Protein AF-A0A7V9H6Q8-F1 (afdb_monomer)

Radius of gyration: 15.36 Å; Cα contacts (8 Å, |Δi|>4): 145; chains: 1; bounding box: 34×35×39 Å

Structure (mmCIF, N/CA/C/O backbone):
data_AF-A0A7V9H6Q8-F1
#
_entry.id   AF-A0A7V9H6Q8-F1
#
loop_
_atom_site.group_PDB
_atom_site.id
_atom_site.type_symbol
_atom_site.label_atom_id
_atom_site.label_alt_id
_atom_site.label_comp_id
_atom_site.label_asym_id
_atom_site.label_entity_id
_atom_site.label_seq_id
_atom_site.pdbx_PDB_ins_code
_atom_site.Cartn_x
_atom_site.Cartn_y
_atom_site.Cartn_z
_atom_site.occupancy
_atom_site.B_iso_or_equiv
_atom_site.auth_seq_id
_atom_site.auth_comp_id
_atom_site.auth_asym_id
_atom_site.auth_atom_id
_atom_site.pdbx_PDB_model_num
ATOM 1 N N . MET A 1 1 ? 16.501 24.750 -7.532 1.00 40.16 1 MET A N 1
ATOM 2 C CA . MET A 1 1 ? 16.013 23.928 -6.408 1.00 40.16 1 MET A CA 1
ATOM 3 C C . MET A 1 1 ? 14.627 23.444 -6.783 1.00 40.16 1 MET A C 1
ATOM 5 O O . MET A 1 1 ? 13.722 24.265 -6.826 1.00 40.16 1 MET A O 1
ATOM 9 N N . ILE A 1 2 ? 14.475 22.178 -7.179 1.00 53.47 2 ILE A N 1
ATOM 10 C CA . ILE A 1 2 ? 13.140 21.587 -7.336 1.00 53.47 2 ILE A CA 1
ATOM 11 C C . ILE A 1 2 ? 12.704 21.225 -5.920 1.00 53.47 2 ILE A C 1
ATOM 13 O O . ILE A 1 2 ? 13.418 20.511 -5.221 1.00 53.47 2 ILE A O 1
ATOM 17 N N . GLU A 1 3 ? 11.615 21.814 -5.445 1.00 57.16 3 GLU A N 1
ATOM 18 C CA . GLU A 1 3 ? 11.083 21.481 -4.130 1.00 57.16 3 GLU A CA 1
ATOM 19 C C . GLU A 1 3 ? 10.480 20.070 -4.189 1.00 57.16 3 GLU A C 1
ATOM 21 O O . GLU A 1 3 ? 9.592 19.824 -5.005 1.00 57.16 3 GLU A O 1
ATOM 26 N N . ASN A 1 4 ? 10.967 19.148 -3.350 1.00 67.38 4 ASN A N 1
ATOM 27 C CA . ASN A 1 4 ? 10.425 17.791 -3.205 1.00 67.38 4 ASN A CA 1
ATOM 28 C C . ASN A 1 4 ? 9.048 17.845 -2.526 1.00 67.38 4 ASN A C 1
ATOM 30 O O . ASN A 1 4 ? 8.889 17.479 -1.361 1.00 67.38 4 ASN A O 1
ATOM 34 N N . ARG A 1 5 ? 8.039 18.340 -3.243 1.00 81.62 5 ARG A N 1
ATOM 35 C CA . ARG A 1 5 ? 6.655 18.335 -2.772 1.00 81.62 5 ARG A CA 1
ATOM 36 C C . ARG A 1 5 ? 6.129 16.907 -2.834 1.00 81.62 5 ARG A C 1
ATOM 38 O O . ARG A 1 5 ? 6.306 16.222 -3.838 1.00 81.62 5 ARG A O 1
ATOM 45 N N . ARG A 1 6 ? 5.491 16.459 -1.757 1.00 84.81 6 ARG A N 1
ATOM 46 C CA . ARG A 1 6 ? 4.746 15.197 -1.704 1.00 84.81 6 ARG A CA 1
ATOM 47 C C . ARG A 1 6 ? 3.257 15.503 -1.650 1.00 84.81 6 ARG A C 1
ATOM 49 O O . ARG A 1 6 ? 2.861 16.538 -1.118 1.00 84.81 6 ARG A O 1
ATOM 56 N N . VAL A 1 7 ? 2.454 14.610 -2.209 1.00 91.56 7 VAL A N 1
ATOM 57 C CA . VAL A 1 7 ? 0.994 14.643 -2.111 1.00 91.56 7 VAL A CA 1
ATOM 58 C C . VAL A 1 7 ? 0.554 13.413 -1.334 1.00 91.56 7 VAL A C 1
ATOM 60 O O . VAL A 1 7 ? 1.020 12.311 -1.623 1.00 91.56 7 VAL A O 1
ATOM 63 N N . THR A 1 8 ? -0.349 13.620 -0.379 1.00 93.88 8 THR A N 1
ATOM 64 C CA . THR A 1 8 ? -1.045 12.551 0.337 1.00 93.88 8 THR A CA 1
ATOM 65 C C . THR A 1 8 ? -2.500 12.531 -0.112 1.00 9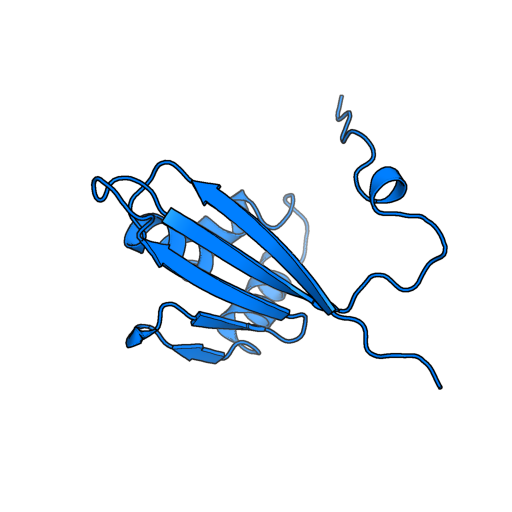3.88 8 THR A C 1
ATOM 67 O O . THR A 1 8 ? -3.171 13.562 -0.103 1.00 93.88 8 THR A O 1
ATOM 70 N N . ILE A 1 9 ? -2.963 11.361 -0.536 1.00 94.31 9 ILE A N 1
ATOM 71 C CA . ILE A 1 9 ? -4.346 11.079 -0.921 1.00 94.31 9 ILE A CA 1
ATOM 72 C C . ILE A 1 9 ? -4.920 10.163 0.151 1.00 94.31 9 ILE A C 1
ATOM 74 O O . ILE A 1 9 ? -4.279 9.181 0.513 1.00 94.31 9 ILE A O 1
ATOM 78 N N . GLU A 1 10 ? -6.112 10.477 0.647 1.00 96.06 10 GLU A N 1
ATOM 79 C CA . GLU A 1 10 ? -6.821 9.661 1.631 1.00 96.06 10 GLU A CA 1
ATOM 80 C C . GLU A 1 10 ? -8.170 9.221 1.058 1.00 96.06 10 GLU A C 1
ATOM 82 O O . GLU A 1 10 ? -8.915 10.039 0.515 1.00 96.06 10 GLU A O 1
ATOM 87 N N . VAL A 1 11 ? -8.477 7.929 1.173 1.00 94.75 11 VAL A N 1
ATOM 88 C CA . VAL A 1 11 ? -9.741 7.339 0.719 1.00 94.75 11 VAL A CA 1
ATOM 89 C C . VAL A 1 11 ? -10.305 6.452 1.820 1.00 94.75 11 VAL A C 1
ATOM 91 O O . VAL A 1 11 ? -9.595 5.625 2.386 1.00 94.75 11 VAL A O 1
ATOM 94 N N . THR A 1 12 ? -11.598 6.592 2.113 1.00 95.38 12 THR A N 1
ATOM 95 C CA . THR A 1 12 ? -12.315 5.667 2.999 1.00 95.38 12 THR A CA 1
ATOM 96 C C . THR A 1 12 ? -13.030 4.599 2.178 1.00 95.38 12 THR A C 1
ATOM 98 O O . THR A 1 12 ? -13.818 4.920 1.290 1.00 95.38 12 THR A O 1
ATOM 101 N N . VAL A 1 13 ? -12.797 3.331 2.504 1.00 94.06 13 VAL A N 1
ATOM 102 C CA . VAL A 1 13 ? -13.394 2.161 1.850 1.00 94.06 13 VAL A CA 1
ATOM 103 C C . VAL A 1 13 ? -14.277 1.420 2.854 1.00 94.06 13 VAL A C 1
ATOM 105 O O . VAL A 1 13 ? -13.894 1.242 4.008 1.00 94.06 13 VAL A O 1
ATOM 108 N N . ALA A 1 14 ? -15.464 0.984 2.431 1.00 94.50 14 ALA A N 1
ATOM 109 C CA . ALA A 1 14 ? -16.442 0.289 3.276 1.00 94.50 14 ALA A CA 1
ATOM 110 C C . ALA A 1 14 ? -16.179 -1.226 3.372 1.00 94.50 14 ALA A C 1
ATOM 112 O O . ALA A 1 14 ? -17.054 -2.039 3.076 1.00 94.50 14 ALA A O 1
ATOM 113 N N . VAL A 1 15 ? -14.947 -1.595 3.721 1.00 93.94 15 VAL A N 1
ATOM 114 C CA . VAL A 1 15 ? -14.547 -2.973 4.036 1.00 93.94 15 VAL A CA 1
ATOM 115 C C . VAL A 1 15 ? -13.544 -2.971 5.198 1.00 93.94 15 VAL A C 1
ATOM 117 O O . VAL A 1 15 ? -12.927 -1.931 5.454 1.00 93.94 15 VAL A O 1
ATOM 120 N N . PRO A 1 16 ? -13.333 -4.109 5.886 1.00 95.12 16 PRO A N 1
ATOM 121 C CA . PRO A 1 16 ? -12.314 -4.231 6.928 1.00 95.12 16 PRO A CA 1
ATOM 122 C C . PRO A 1 16 ? -10.885 -4.034 6.406 1.00 95.12 16 PRO A C 1
ATOM 124 O O . PRO A 1 16 ? -10.578 -4.367 5.257 1.00 95.12 16 PRO A O 1
ATOM 127 N N . ALA A 1 17 ? -9.990 -3.580 7.284 1.00 95.00 17 ALA A N 1
ATOM 128 C CA . ALA A 1 17 ? -8.617 -3.229 6.921 1.00 95.00 17 ALA A CA 1
ATOM 129 C C . ALA A 1 17 ? -7.815 -4.420 6.386 1.00 95.00 17 ALA A C 1
ATOM 131 O O . ALA A 1 17 ? -7.043 -4.257 5.446 1.00 95.00 17 ALA A O 1
ATOM 132 N N . ASP A 1 18 ? -8.064 -5.633 6.887 1.00 95.19 18 ASP A N 1
ATOM 133 C CA . ASP A 1 18 ? -7.431 -6.850 6.362 1.00 95.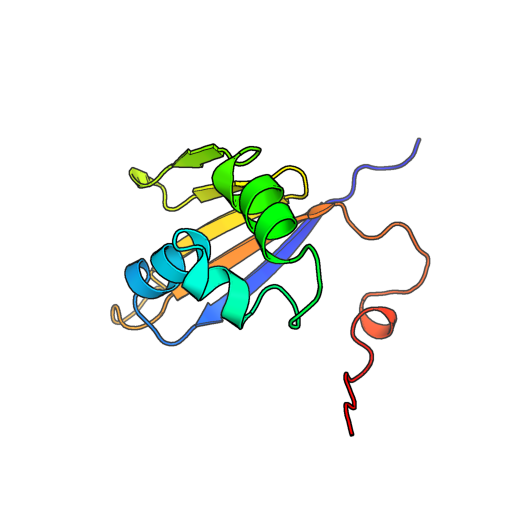19 18 ASP A CA 1
ATOM 134 C C 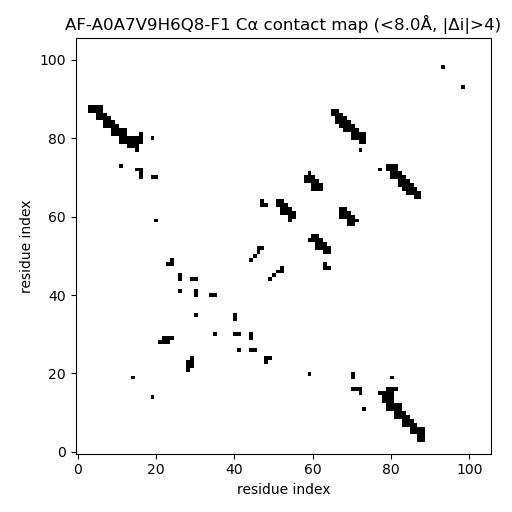. ASP A 1 18 ? -7.815 -7.130 4.903 1.00 95.19 18 ASP A C 1
ATOM 136 O O . ASP A 1 18 ? -7.005 -7.638 4.131 1.00 95.19 18 ASP A O 1
ATOM 140 N N . THR A 1 19 ? -9.036 -6.763 4.494 1.00 96.06 19 THR A N 1
ATOM 141 C CA . THR A 1 19 ? -9.476 -6.928 3.099 1.00 96.06 19 THR A CA 1
ATOM 142 C C . THR A 1 19 ? -8.716 -5.979 2.181 1.00 96.06 19 THR A C 1
ATOM 144 O O . THR A 1 19 ? -8.265 -6.393 1.114 1.00 96.06 19 THR A O 1
ATOM 147 N N . VAL A 1 20 ? -8.537 -4.726 2.607 1.00 96.88 20 VAL A N 1
ATOM 148 C CA . VAL A 1 20 ? -7.724 -3.751 1.872 1.00 96.88 20 VAL A CA 1
ATOM 149 C C . VAL A 1 20 ? -6.257 -4.167 1.854 1.00 96.88 20 VAL A C 1
ATOM 151 O O . VAL A 1 20 ? -5.626 -4.117 0.804 1.00 96.88 20 VAL A O 1
ATOM 154 N N . TRP A 1 21 ? -5.715 -4.610 2.990 1.00 97.81 21 TRP A N 1
ATOM 155 C CA . TRP A 1 21 ? -4.322 -5.036 3.082 1.00 97.81 21 TRP A CA 1
ATOM 156 C C . TRP A 1 21 ? -4.036 -6.190 2.124 1.00 97.81 21 TRP A C 1
ATOM 158 O O . TRP A 1 21 ? -3.081 -6.142 1.355 1.00 97.81 21 TRP A O 1
ATOM 168 N N . ARG A 1 22 ? -4.934 -7.176 2.062 1.00 97.88 22 ARG A N 1
ATOM 169 C CA . ARG A 1 22 ? -4.860 -8.264 1.085 1.00 97.88 22 ARG A CA 1
ATOM 170 C C . ARG A 1 22 ? -4.838 -7.763 -0.363 1.00 97.88 22 ARG A C 1
ATOM 172 O O . ARG A 1 22 ? -4.052 -8.265 -1.161 1.00 97.88 22 ARG A O 1
ATOM 179 N N . ALA A 1 23 ? -5.621 -6.732 -0.687 1.00 97.69 23 ALA A N 1
ATOM 180 C CA . ALA A 1 23 ? -5.646 -6.133 -2.023 1.00 97.69 23 ALA A CA 1
ATOM 181 C C . ALA A 1 23 ? -4.327 -5.448 -2.442 1.00 97.69 23 ALA A C 1
ATOM 183 O O . ALA A 1 23 ? -4.130 -5.190 -3.628 1.00 97.69 23 ALA A O 1
ATOM 184 N N . LEU A 1 24 ? -3.425 -5.184 -1.488 1.00 97.44 24 LEU A N 1
ATOM 185 C CA . LEU A 1 24 ? -2.064 -4.676 -1.713 1.00 97.44 24 LEU A CA 1
ATOM 186 C C . LEU A 1 24 ? -0.987 -5.776 -1.652 1.00 97.44 24 LEU A C 1
ATOM 188 O O . LEU A 1 24 ? 0.171 -5.525 -1.988 1.00 97.44 24 LEU A O 1
ATOM 192 N N . ARG A 1 25 ? -1.333 -6.975 -1.164 1.00 97.69 25 ARG A N 1
ATOM 193 C CA . ARG A 1 25 ? -0.378 -8.054 -0.854 1.00 97.69 25 ARG A CA 1
ATOM 194 C C . ARG A 1 25 ? -0.581 -9.333 -1.659 1.00 97.69 25 ARG A C 1
ATOM 196 O O . ARG A 1 25 ? 0.281 -10.201 -1.610 1.00 97.69 25 ARG A O 1
ATOM 203 N N . GLU A 1 26 ? -1.670 -9.471 -2.407 1.00 97.75 26 GLU A N 1
ATOM 204 C CA . GLU A 1 26 ? -1.897 -10.617 -3.294 1.00 97.75 26 GLU A CA 1
ATOM 205 C C . GLU A 1 26 ? -1.777 -10.177 -4.761 1.00 97.75 26 GLU A C 1
ATOM 207 O O . GLU A 1 26 ? -2.552 -9.315 -5.177 1.00 97.75 26 GLU A O 1
ATOM 212 N N . PRO A 1 27 ? -0.874 -10.762 -5.580 1.00 96.25 27 PRO A N 1
ATOM 213 C CA . PRO A 1 27 ? -0.680 -10.337 -6.973 1.00 96.25 27 PRO A CA 1
ATOM 214 C C . PRO A 1 27 ? -1.974 -10.351 -7.791 1.00 96.25 27 PRO A C 1
ATOM 216 O O . PRO A 1 27 ? -2.254 -9.426 -8.550 1.00 96.25 27 PRO A O 1
ATOM 219 N N . ALA A 1 28 ? -2.803 -11.377 -7.576 1.00 95.81 28 ALA A N 1
ATOM 220 C CA . ALA A 1 28 ? -4.100 -11.507 -8.228 1.00 95.81 28 ALA A CA 1
ATOM 221 C C . ALA A 1 28 ? -5.091 -10.411 -7.810 1.00 95.81 28 ALA A C 1
ATOM 223 O O . ALA A 1 28 ? -5.934 -10.033 -8.614 1.00 95.81 28 ALA A O 1
ATOM 224 N N . GLU A 1 29 ? -5.005 -9.888 -6.584 1.00 97.69 29 GLU A N 1
ATOM 225 C CA . GLU A 1 29 ? -5.853 -8.777 -6.151 1.00 97.69 29 GLU A CA 1
ATOM 226 C C . GLU A 1 29 ? -5.298 -7.425 -6.620 1.00 97.69 29 GLU A C 1
ATOM 228 O O . GLU A 1 29 ? -6.084 -6.576 -7.032 1.00 97.69 29 GLU A O 1
ATOM 233 N N . VAL A 1 30 ? -3.970 -7.245 -6.652 1.00 97.06 30 VAL A N 1
ATOM 234 C CA . VAL A 1 30 ? -3.321 -6.042 -7.211 1.00 97.06 30 VAL A CA 1
ATOM 235 C C . VAL A 1 30 ? -3.680 -5.867 -8.690 1.00 97.06 30 VAL A C 1
ATOM 237 O O . VAL A 1 30 ? -4.082 -4.780 -9.108 1.00 97.06 30 VAL A O 1
ATOM 240 N N . ALA A 1 31 ? -3.646 -6.952 -9.469 1.00 96.12 31 ALA A N 1
ATOM 241 C CA . ALA A 1 31 ? -3.994 -6.942 -10.891 1.00 96.12 31 ALA A CA 1
ATOM 242 C C . ALA A 1 31 ? -5.429 -6.467 -11.182 1.00 96.12 31 ALA A C 1
ATOM 244 O O . ALA A 1 31 ? -5.720 -6.043 -12.293 1.00 96.12 31 ALA A O 1
ATOM 245 N N . ARG A 1 32 ? -6.337 -6.502 -10.196 1.00 95.38 32 ARG A N 1
ATOM 246 C CA . ARG A 1 32 ? -7.743 -6.103 -10.384 1.00 95.38 32 ARG A CA 1
ATOM 247 C C . ARG A 1 32 ? -7.959 -4.594 -10.388 1.00 95.38 32 ARG A C 1
ATOM 249 O O . ARG A 1 32 ? -9.045 -4.158 -10.762 1.00 95.38 32 ARG A O 1
ATOM 256 N N . TRP A 1 33 ? -6.991 -3.812 -9.914 1.00 94.50 33 TRP A N 1
ATOM 257 C CA . TRP A 1 33 ? -7.140 -2.360 -9.778 1.00 94.50 33 TRP A CA 1
ATOM 258 C C . TRP A 1 33 ? -5.919 -1.564 -10.244 1.00 94.50 33 TRP A C 1
ATOM 260 O O . TRP A 1 33 ? -6.065 -0.378 -10.534 1.00 94.50 33 TRP A O 1
ATOM 270 N N . PHE A 1 34 ? -4.733 -2.175 -10.306 1.00 94.38 34 PHE A N 1
ATOM 271 C CA . PHE A 1 34 ? -3.501 -1.466 -10.648 1.00 94.38 34 PHE A CA 1
ATOM 272 C C . PHE A 1 34 ? -3.422 -1.088 -12.133 1.00 94.38 34 PHE A C 1
ATOM 274 O O . PHE A 1 34 ? -3.062 0.042 -12.458 1.00 94.38 34 PHE A O 1
ATOM 281 N N . GLY A 1 35 ? -3.787 -2.007 -13.030 1.00 90.19 35 GLY A N 1
ATOM 282 C CA . GLY A 1 35 ? -3.676 -1.799 -14.470 1.00 90.19 35 GLY A CA 1
ATOM 283 C C . GLY A 1 35 ? -4.578 -2.726 -15.277 1.00 90.19 35 GLY A C 1
ATOM 284 O O . GLY A 1 35 ? -5.167 -3.666 -14.749 1.00 90.19 35 GLY A O 1
ATOM 285 N N . TRP A 1 36 ? -4.686 -2.435 -16.569 1.00 92.81 36 TRP A N 1
ATOM 286 C CA . TRP A 1 36 ? -5.403 -3.253 -17.548 1.00 92.81 36 TRP A CA 1
ATOM 287 C C . TRP A 1 36 ? -4.528 -4.400 -18.053 1.00 92.81 36 TRP A C 1
ATOM 289 O O . TRP A 1 36 ? -3.307 -4.292 -18.021 1.00 92.81 36 TRP A O 1
ATOM 299 N N . GLU A 1 37 ? -5.130 -5.480 -18.552 1.00 92.12 37 GLU A N 1
ATOM 300 C CA . GLU A 1 37 ? -4.379 -6.627 -19.079 1.00 92.12 37 GLU A CA 1
ATOM 301 C C . GLU A 1 37 ? -3.459 -6.215 -20.241 1.00 92.12 37 GLU A C 1
ATOM 303 O O . GLU A 1 37 ? -3.916 -5.719 -21.273 1.00 92.12 37 GLU A O 1
ATOM 308 N N . TYR A 1 38 ? -2.154 -6.443 -20.077 1.00 94.56 38 TYR A N 1
ATOM 309 C CA . TYR A 1 38 ? -1.154 -6.263 -21.124 1.00 94.56 38 TYR A CA 1
ATOM 310 C C . TYR A 1 38 ? 0.057 -7.180 -20.894 1.00 94.56 38 TYR A C 1
ATOM 312 O O . TYR A 1 38 ? 0.294 -7.662 -19.781 1.00 94.56 38 TYR A O 1
ATOM 320 N N . ASP A 1 39 ? 0.839 -7.399 -21.954 1.00 95.31 39 ASP A N 1
ATOM 321 C CA . ASP A 1 39 ? 2.086 -8.166 -21.893 1.00 95.31 39 ASP A CA 1
ATOM 322 C C . ASP A 1 39 ? 3.124 -7.430 -21.028 1.00 95.31 39 ASP A C 1
ATOM 324 O O . ASP A 1 39 ? 3.721 -6.445 -21.466 1.00 95.31 39 ASP A O 1
ATOM 328 N N . GLY A 1 40 ? 3.340 -7.907 -19.800 1.00 95.50 40 GLY A N 1
ATOM 329 C CA . GLY A 1 40 ? 4.265 -7.307 -18.831 1.00 95.50 40 GLY A CA 1
ATOM 330 C C . GLY A 1 40 ? 3.618 -6.841 -17.524 1.00 95.50 40 GLY A C 1
ATOM 331 O O . GLY A 1 40 ? 4.340 -6.540 -16.575 1.00 95.50 40 GLY A O 1
ATOM 332 N N . LEU A 1 41 ? 2.278 -6.822 -17.430 1.00 95.38 41 LEU A N 1
ATOM 333 C CA . LEU A 1 41 ? 1.577 -6.394 -16.209 1.00 95.38 41 LEU A CA 1
ATOM 334 C C . LEU A 1 41 ? 1.987 -7.232 -14.989 1.00 95.38 41 LEU A C 1
ATOM 336 O O . LEU A 1 41 ? 2.108 -6.713 -13.883 1.00 95.38 41 LEU A O 1
ATOM 340 N N . THR A 1 42 ? 2.190 -8.537 -15.178 1.00 97.12 42 THR A N 1
ATOM 341 C CA . THR A 1 42 ? 2.534 -9.441 -14.071 1.00 97.12 42 THR A CA 1
ATOM 342 C C . THR A 1 42 ? 3.925 -9.134 -13.522 1.00 97.12 42 THR A C 1
ATOM 344 O O . THR A 1 42 ? 4.102 -9.052 -12.308 1.00 97.12 42 THR A O 1
ATOM 347 N N . GLU A 1 43 ? 4.899 -8.930 -14.406 1.00 97.56 43 GLU A N 1
ATOM 348 C CA . GLU A 1 43 ? 6.270 -8.572 -14.056 1.00 97.56 43 GLU A CA 1
ATOM 349 C C . GLU A 1 43 ? 6.340 -7.193 -13.391 1.00 97.56 43 GLU A C 1
ATOM 351 O O . GLU A 1 43 ? 7.051 -7.027 -12.402 1.00 97.56 43 GLU A O 1
ATOM 356 N N . GLU A 1 44 ? 5.573 -6.219 -13.888 1.00 96.19 44 GLU A N 1
ATOM 357 C CA . GLU A 1 44 ? 5.492 -4.885 -13.287 1.00 96.19 44 GLU A CA 1
ATOM 358 C C . GLU A 1 44 ? 4.895 -4.933 -11.870 1.00 96.19 44 GLU A C 1
ATOM 360 O O . GLU A 1 44 ? 5.446 -4.332 -10.945 1.00 96.19 44 GLU A O 1
ATOM 365 N N . ILE A 1 45 ? 3.807 -5.689 -11.670 1.00 96.81 45 ILE A N 1
ATOM 366 C CA . ILE A 1 45 ? 3.206 -5.892 -10.344 1.00 96.81 45 ILE A CA 1
ATOM 367 C C . ILE A 1 45 ? 4.217 -6.519 -9.382 1.00 96.81 45 ILE A C 1
ATOM 369 O O . ILE A 1 45 ? 4.361 -6.029 -8.259 1.00 96.81 45 ILE A O 1
ATOM 373 N N . ASP A 1 46 ? 4.912 -7.581 -9.808 1.00 97.44 46 ASP A N 1
ATOM 374 C CA . ASP A 1 46 ? 5.941 -8.233 -8.992 1.00 97.44 46 ASP A CA 1
ATOM 375 C C . ASP A 1 46 ? 7.032 -7.238 -8.590 1.00 97.44 46 ASP A C 1
ATOM 377 O O . ASP A 1 46 ? 7.342 -7.094 -7.405 1.00 97.44 46 ASP A O 1
ATOM 381 N N . GLN A 1 47 ? 7.552 -6.483 -9.559 1.00 96.38 47 GLN A N 1
ATOM 382 C CA . GLN A 1 47 ? 8.604 -5.511 -9.313 1.00 96.38 47 GLN A CA 1
ATOM 383 C C . GLN A 1 47 ? 8.171 -4.455 -8.286 1.00 96.38 47 GLN A C 1
ATOM 385 O O . GLN A 1 47 ? 8.851 -4.273 -7.276 1.00 96.38 47 GLN A O 1
ATOM 390 N N . ILE A 1 48 ? 7.028 -3.798 -8.496 1.00 95.69 48 ILE A N 1
ATOM 391 C CA . ILE A 1 48 ? 6.614 -2.627 -7.706 1.00 95.69 48 ILE A CA 1
ATOM 392 C C . ILE A 1 48 ? 6.114 -3.002 -6.307 1.00 95.69 48 ILE A C 1
ATOM 394 O O . ILE A 1 48 ? 6.419 -2.297 -5.345 1.00 95.69 48 ILE A O 1
ATOM 398 N N . PHE A 1 49 ? 5.324 -4.074 -6.178 1.00 96.62 49 PHE A N 1
ATOM 399 C CA . PHE A 1 49 ? 4.600 -4.397 -4.937 1.00 96.62 49 PHE A CA 1
ATOM 400 C C . PHE A 1 49 ? 5.251 -5.514 -4.111 1.00 96.62 49 PHE A C 1
ATOM 402 O O . PHE A 1 49 ? 4.836 -5.750 -2.968 1.00 96.62 49 PHE A O 1
ATOM 409 N N . PHE A 1 50 ? 6.257 -6.209 -4.651 1.00 96.06 50 PHE A N 1
ATOM 410 C CA . PHE A 1 50 ? 6.862 -7.370 -3.993 1.00 96.06 50 PHE A CA 1
ATOM 411 C C . PHE A 1 50 ? 8.383 -7.306 -3.968 1.00 96.06 50 PHE A C 1
ATOM 413 O O . PHE A 1 50 ? 8.962 -7.327 -2.884 1.00 96.06 50 PHE A O 1
ATOM 420 N N . THR A 1 51 ? 9.023 -7.209 -5.131 1.00 96.94 51 THR A N 1
ATOM 421 C CA . THR A 1 51 ? 10.483 -7.269 -5.247 1.00 96.94 51 THR A CA 1
ATOM 422 C C . THR A 1 51 ? 11.152 -5.986 -4.744 1.00 96.94 51 THR A C 1
ATOM 424 O O . THR A 1 51 ? 12.131 -6.061 -4.003 1.00 96.94 51 THR A O 1
ATOM 427 N N . GLU A 1 52 ? 10.626 -4.808 -5.091 1.00 96.06 52 GLU A N 1
ATOM 428 C CA . GLU A 1 52 ? 11.175 -3.513 -4.656 1.00 96.06 52 GLU A CA 1
ATOM 429 C C . GLU A 1 52 ? 10.444 -2.914 -3.447 1.00 96.06 52 GLU A C 1
ATOM 431 O O . GLU A 1 52 ? 10.869 -1.890 -2.904 1.00 96.06 52 GLU A O 1
ATOM 436 N N . ALA A 1 53 ? 9.356 -3.543 -2.999 1.00 97.19 53 ALA A N 1
ATOM 437 C CA . ALA A 1 53 ? 8.564 -3.035 -1.893 1.00 97.19 53 ALA A CA 1
ATOM 438 C C . ALA A 1 53 ? 9.062 -3.520 -0.528 1.00 97.19 53 ALA A C 1
ATOM 440 O O . ALA A 1 53 ? 9.466 -4.667 -0.346 1.00 97.19 53 ALA A O 1
ATOM 441 N N . THR A 1 54 ? 8.938 -2.660 0.479 1.00 98.12 54 THR A N 1
ATOM 442 C CA . THR A 1 54 ? 9.118 -3.022 1.888 1.00 98.12 54 THR A CA 1
ATOM 443 C C . THR A 1 54 ? 7.771 -2.973 2.598 1.00 98.12 54 THR A C 1
ATOM 445 O O . THR A 1 54 ? 7.142 -1.918 2.679 1.00 98.12 54 THR A O 1
ATOM 448 N N . ALA A 1 55 ? 7.320 -4.113 3.123 1.00 97.50 55 ALA A N 1
ATOM 449 C CA . ALA A 1 55 ? 6.054 -4.228 3.842 1.00 97.50 55 ALA A CA 1
ATOM 450 C C . ALA A 1 55 ? 6.277 -4.373 5.356 1.00 97.50 55 ALA A C 1
ATOM 452 O O . ALA A 1 55 ? 7.121 -5.155 5.794 1.00 97.50 55 ALA A O 1
ATOM 453 N N . SER A 1 56 ? 5.473 -3.663 6.147 1.00 97.75 56 SER A N 1
ATOM 454 C CA . SER A 1 56 ? 5.261 -3.927 7.572 1.00 97.75 56 SER A CA 1
ATOM 455 C C . SER A 1 56 ? 3.824 -4.397 7.764 1.00 97.75 56 SER A C 1
ATOM 457 O O . SER A 1 56 ? 2.894 -3.591 7.717 1.00 97.75 56 SER A O 1
ATOM 459 N N . ASP A 1 57 ? 3.633 -5.700 7.982 1.00 96.31 57 ASP A N 1
ATOM 460 C CA . ASP A 1 57 ? 2.304 -6.266 8.254 1.00 96.31 57 ASP A CA 1
ATOM 461 C C . ASP A 1 57 ? 1.744 -5.787 9.601 1.00 96.31 57 ASP A C 1
ATOM 463 O O . ASP A 1 57 ? 0.537 -5.608 9.740 1.00 96.31 57 ASP A O 1
ATOM 467 N N . ALA A 1 58 ? 2.619 -5.538 10.584 1.00 95.56 58 ALA A N 1
ATOM 468 C CA . ALA A 1 58 ? 2.226 -5.037 11.901 1.00 95.56 58 ALA A CA 1
ATOM 469 C C . ALA A 1 58 ? 1.622 -3.628 11.825 1.00 95.56 58 ALA A C 1
ATOM 471 O O . ALA A 1 58 ? 0.665 -3.333 12.538 1.00 95.56 58 ALA A O 1
ATOM 472 N N . ASP A 1 59 ? 2.153 -2.792 10.929 1.00 96.31 59 ASP A N 1
ATOM 473 C CA . ASP A 1 59 ? 1.709 -1.408 10.744 1.00 96.31 59 ASP A CA 1
ATOM 474 C C . ASP A 1 59 ? 0.770 -1.239 9.536 1.00 96.31 59 ASP A C 1
ATOM 476 O O . ASP A 1 59 ? 0.372 -0.117 9.230 1.00 96.31 59 ASP A O 1
ATOM 480 N N . ARG A 1 60 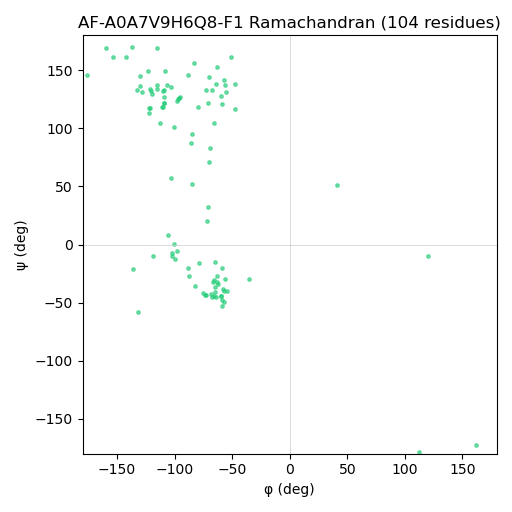? 0.458 -2.330 8.812 1.00 97.62 60 ARG A N 1
ATOM 481 C CA . ARG A 1 60 ? -0.233 -2.333 7.505 1.00 97.62 60 ARG A CA 1
ATOM 482 C C . ARG A 1 60 ? 0.274 -1.208 6.587 1.00 97.62 60 ARG A C 1
ATOM 484 O O . ARG A 1 60 ? -0.490 -0.404 6.040 1.00 97.62 60 ARG A O 1
ATOM 491 N N . ARG A 1 61 ? 1.601 -1.152 6.453 1.00 98.38 61 ARG A N 1
ATOM 492 C CA . ARG A 1 61 ? 2.341 -0.130 5.707 1.00 98.38 61 ARG A CA 1
ATOM 493 C C . ARG A 1 61 ? 3.136 -0.775 4.581 1.00 98.38 61 ARG A C 1
ATOM 495 O O . ARG A 1 61 ? 3.892 -1.715 4.824 1.00 98.38 61 ARG A O 1
ATOM 502 N N . LEU A 1 62 ? 3.002 -0.250 3.368 1.00 98.31 62 LEU A N 1
ATOM 503 C CA . LEU A 1 62 ? 3.752 -0.691 2.192 1.00 98.31 62 LEU A CA 1
ATOM 504 C C . LEU A 1 62 ? 4.529 0.485 1.608 1.00 98.31 62 LEU A C 1
ATOM 506 O O . LEU A 1 62 ? 3.941 1.464 1.153 1.00 98.31 62 LEU A O 1
ATOM 510 N N . GLU A 1 63 ? 5.850 0.385 1.604 1.00 97.81 63 GLU A N 1
ATOM 511 C CA . GLU A 1 63 ? 6.732 1.329 0.928 1.00 97.81 63 GLU A CA 1
ATOM 512 C C . GLU A 1 63 ? 7.127 0.757 -0.429 1.00 97.81 63 GLU A C 1
ATOM 514 O O . GLU A 1 63 ? 7.648 -0.348 -0.510 1.00 97.81 63 GLU A O 1
ATOM 519 N N . THR A 1 64 ? 6.859 1.513 -1.485 1.00 94.81 64 THR A N 1
ATOM 520 C CA . THR A 1 64 ? 7.209 1.207 -2.878 1.00 94.81 64 THR A CA 1
ATOM 521 C C . THR A 1 64 ? 8.213 2.248 -3.376 1.00 94.81 64 THR A C 1
ATOM 523 O O . THR A 1 64 ? 8.397 3.287 -2.731 1.00 94.81 64 THR A O 1
ATOM 526 N N . GLY A 1 65 ? 8.823 2.028 -4.544 1.00 86.19 65 GLY A N 1
ATOM 527 C CA . GLY A 1 65 ? 9.696 3.029 -5.174 1.00 86.19 65 GLY A CA 1
ATOM 528 C C . GLY A 1 65 ? 9.012 4.386 -5.407 1.00 86.19 65 GLY A C 1
ATOM 529 O O . GLY A 1 65 ? 9.656 5.432 -5.304 1.00 86.19 65 GLY A O 1
ATOM 530 N N . ASP A 1 66 ? 7.692 4.378 -5.615 1.00 83.75 66 ASP A N 1
ATOM 531 C CA . ASP A 1 66 ? 6.914 5.557 -6.010 1.00 83.75 66 ASP A CA 1
ATOM 532 C C . ASP A 1 66 ? 6.125 6.210 -4.866 1.00 83.75 66 ASP A C 1
ATOM 534 O O . ASP A 1 66 ? 5.560 7.300 -5.026 1.00 83.75 66 ASP A O 1
ATOM 538 N N . GLY A 1 67 ? 6.086 5.588 -3.688 1.00 92.75 67 GLY A N 1
ATOM 539 C CA . GLY A 1 67 ? 5.340 6.118 -2.555 1.00 92.75 67 GLY A CA 1
ATOM 540 C C . GLY A 1 67 ? 5.048 5.112 -1.452 1.00 92.75 67 GLY A C 1
ATOM 541 O O . GLY A 1 67 ? 5.525 3.981 -1.453 1.00 92.75 67 GLY A O 1
ATOM 542 N N . THR A 1 68 ? 4.237 5.546 -0.495 1.00 96.94 68 THR A N 1
ATOM 543 C CA . THR A 1 68 ? 3.851 4.763 0.680 1.00 96.94 68 THR A CA 1
ATOM 544 C C . THR A 1 68 ? 2.341 4.597 0.735 1.00 96.94 68 THR A C 1
ATOM 546 O O . THR A 1 68 ? 1.621 5.587 0.603 1.00 96.94 68 THR A O 1
ATOM 549 N N . PHE A 1 69 ? 1.888 3.374 0.997 1.00 98.00 69 PHE A N 1
ATOM 550 C CA . PHE A 1 69 ? 0.518 3.043 1.370 1.00 98.00 69 PHE A CA 1
ATOM 551 C C . PHE A 1 69 ? 0.444 2.783 2.876 1.00 98.00 69 PHE A C 1
ATOM 553 O O . PHE A 1 69 ? 1.281 2.066 3.424 1.00 98.00 69 PHE A O 1
ATOM 560 N N . GLU A 1 70 ? -0.567 3.337 3.532 1.00 98.31 70 GLU A N 1
ATOM 561 C CA . GLU A 1 70 ? -0.892 3.098 4.940 1.00 98.31 70 GLU A CA 1
ATOM 562 C C . GLU A 1 70 ? -2.374 2.725 5.034 1.00 98.31 70 GLU A C 1
ATOM 564 O O . GLU A 1 70 ? -3.222 3.393 4.432 1.00 98.31 70 GLU A O 1
ATOM 569 N N . VAL A 1 71 ? -2.683 1.649 5.757 1.00 97.81 71 VAL A N 1
ATOM 570 C CA . VAL A 1 71 ? -4.044 1.116 5.887 1.00 97.81 71 VAL A CA 1
ATOM 571 C C . VAL A 1 71 ? -4.447 1.079 7.356 1.00 97.81 71 VAL A C 1
ATOM 573 O O . VAL A 1 71 ? -3.929 0.292 8.144 1.00 97.81 71 VAL A O 1
ATOM 576 N N . GLU A 1 72 ? -5.428 1.897 7.718 1.00 96.25 72 GLU A N 1
ATOM 577 C CA . GLU A 1 72 ? -5.913 2.031 9.090 1.00 96.25 72 GLU A CA 1
ATOM 578 C C . GLU A 1 72 ? -7.409 1.743 9.177 1.00 96.25 72 GLU A C 1
ATOM 580 O O . GLU A 1 72 ? -8.174 2.024 8.256 1.00 96.25 72 GLU A O 1
ATOM 585 N N . GLU A 1 73 ? -7.858 1.217 10.311 1.00 94.69 73 GLU A N 1
ATOM 586 C CA . GLU A 1 73 ? -9.290 1.129 10.587 1.00 94.69 73 GLU A CA 1
ATOM 587 C C . GLU A 1 73 ? -9.863 2.535 10.774 1.00 94.69 73 GLU A C 1
ATOM 589 O O . GLU A 1 73 ? -9.297 3.374 11.479 1.00 94.69 73 GLU A O 1
ATOM 594 N N . ALA A 1 74 ? -10.994 2.811 10.126 1.00 89.88 74 ALA A N 1
ATOM 595 C CA . ALA A 1 74 ? -11.652 4.094 10.286 1.00 89.88 74 ALA A CA 1
ATOM 596 C C . ALA A 1 74 ? -12.251 4.207 11.702 1.00 89.88 74 ALA A C 1
ATOM 598 O O . ALA A 1 74 ? -12.795 3.229 12.219 1.00 89.88 74 ALA A O 1
ATOM 599 N N . PRO A 1 75 ? -12.237 5.397 12.327 1.00 81.81 75 PRO A N 1
ATOM 600 C CA . PRO A 1 75 ? -12.934 5.611 13.590 1.00 81.81 75 PRO A CA 1
ATOM 601 C C . PRO A 1 75 ? -14.443 5.347 13.450 1.00 81.81 75 PRO A C 1
ATOM 603 O O . PRO A 1 75 ? -15.107 5.924 12.589 1.00 81.81 75 PRO A O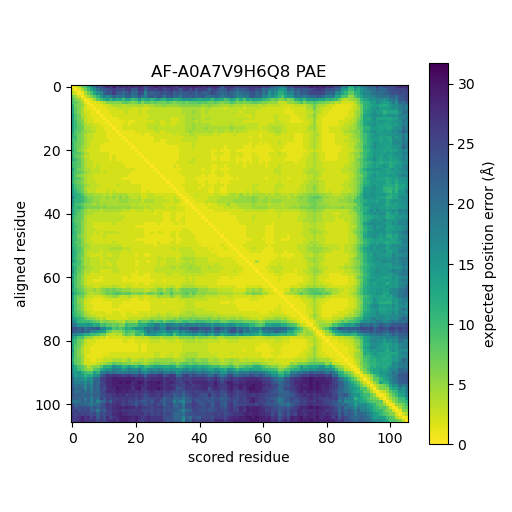 1
ATOM 606 N N . GLY A 1 76 ? -14.999 4.510 14.327 1.00 73.75 76 GLY A N 1
ATOM 607 C CA . GLY A 1 76 ? -16.375 4.007 14.216 1.00 73.75 76 GLY A CA 1
ATOM 608 C C . GLY A 1 76 ? -16.384 2.508 13.916 1.00 73.75 76 GLY A C 1
ATOM 609 O O . GLY A 1 76 ? -15.331 1.890 13.929 1.00 73.75 76 GLY A O 1
ATOM 610 N N . ALA A 1 77 ? -17.559 1.892 13.755 1.00 62.59 77 ALA A N 1
ATOM 611 C CA . ALA A 1 77 ? -17.683 0.436 13.597 1.00 62.59 77 ALA A CA 1
ATOM 612 C C . ALA A 1 77 ? -16.684 -0.136 12.561 1.00 62.59 77 ALA A C 1
ATOM 614 O O . ALA A 1 77 ? -16.456 0.474 11.521 1.00 62.59 77 ALA A O 1
ATOM 615 N N . GLY A 1 78 ? -16.077 -1.289 12.879 1.00 66.44 78 GLY A N 1
ATOM 616 C CA . GLY A 1 78 ? -14.914 -1.880 12.189 1.00 66.44 78 GLY A CA 1
ATOM 617 C C . GLY A 1 78 ? -15.167 -2.451 10.787 1.00 66.44 78 GLY A C 1
ATOM 618 O O . GLY A 1 78 ? -14.547 -3.437 10.399 1.00 66.44 78 GLY A O 1
ATOM 619 N N . ASP A 1 79 ? -16.095 -1.865 10.035 1.00 84.75 79 ASP A N 1
ATOM 620 C CA . ASP A 1 79 ? -16.412 -2.202 8.646 1.00 84.75 79 ASP A CA 1
ATOM 621 C C . ASP A 1 79 ? -15.883 -1.162 7.643 1.00 84.75 79 ASP A C 1
ATOM 623 O O . ASP A 1 79 ? -16.193 -1.232 6.454 1.00 84.75 79 ASP A O 1
ATOM 627 N N . ARG A 1 80 ? -15.079 -0.195 8.104 1.00 92.69 80 ARG A N 1
ATOM 628 C CA . ARG A 1 80 ? -14.500 0.862 7.271 1.00 92.69 80 ARG A CA 1
ATOM 629 C C . ARG A 1 80 ? -13.002 0.993 7.486 1.00 92.69 80 ARG A C 1
ATOM 631 O O . ARG A 1 80 ? -12.502 0.878 8.601 1.00 92.69 80 ARG A O 1
ATOM 638 N N . THR A 1 81 ? -12.311 1.317 6.405 1.00 95.94 81 THR A N 1
ATOM 639 C CA . THR A 1 81 ? -10.856 1.438 6.353 1.00 95.94 81 THR A CA 1
ATOM 640 C C . THR A 1 81 ? -10.474 2.751 5.704 1.00 95.94 81 THR A C 1
ATOM 642 O O . THR A 1 81 ? -11.052 3.129 4.687 1.00 95.94 81 THR A O 1
ATOM 645 N N . VAL A 1 82 ? -9.495 3.436 6.274 1.00 96.75 82 VAL A N 1
ATOM 646 C CA . VAL A 1 82 ? -8.837 4.589 5.673 1.00 96.75 82 VAL A CA 1
ATOM 647 C C . VAL A 1 82 ? -7.553 4.112 5.004 1.00 96.75 82 VAL A C 1
ATOM 649 O O . VAL A 1 82 ? -6.706 3.489 5.638 1.00 96.75 82 VAL A O 1
ATOM 652 N N . VAL A 1 83 ? -7.416 4.414 3.718 1.00 97.06 83 VAL A N 1
ATOM 653 C CA . VAL A 1 83 ? -6.209 4.160 2.931 1.00 97.06 83 VAL A CA 1
ATOM 654 C C . VAL A 1 83 ? -5.553 5.493 2.633 1.00 97.06 83 VAL A C 1
ATOM 656 O O . VAL A 1 83 ? -6.179 6.361 2.019 1.00 97.06 83 VAL A O 1
ATOM 659 N N . ARG A 1 84 ? -4.296 5.656 3.042 1.00 97.69 84 ARG A N 1
ATOM 660 C CA . ARG A 1 84 ? -3.479 6.820 2.691 1.00 97.69 84 ARG A CA 1
ATOM 661 C C . ARG A 1 84 ? -2.397 6.424 1.710 1.00 97.69 84 ARG A C 1
ATOM 663 O O . ARG A 1 84 ? -1.691 5.446 1.925 1.00 97.69 84 ARG A O 1
ATOM 670 N N . VAL A 1 85 ? -2.244 7.221 0.659 1.00 95.62 85 VAL A N 1
ATOM 671 C CA . VAL A 1 85 ? -1.175 7.082 -0.331 1.00 95.62 85 VAL A CA 1
ATOM 672 C C . VAL A 1 85 ? -0.371 8.367 -0.362 1.00 95.62 85 VAL A C 1
ATOM 674 O O . VAL A 1 85 ? -0.903 9.421 -0.708 1.00 95.62 85 VAL A O 1
ATOM 677 N N . THR A 1 86 ? 0.912 8.288 -0.025 1.00 95.06 86 THR A N 1
ATOM 678 C CA . THR A 1 86 ? 1.838 9.422 -0.104 1.00 95.06 86 THR A CA 1
ATOM 679 C C . THR A 1 86 ? 2.850 9.191 -1.216 1.00 95.06 86 THR A C 1
ATOM 681 O O . THR A 1 86 ? 3.643 8.259 -1.135 1.00 95.06 86 THR A O 1
ATOM 684 N N . ARG A 1 87 ? 2.869 10.062 -2.231 1.00 91.31 87 ARG A N 1
ATOM 685 C CA . ARG A 1 87 ? 3.786 9.976 -3.385 1.00 91.31 87 ARG A CA 1
ATOM 686 C C . ARG A 1 87 ? 4.376 11.330 -3.762 1.00 91.31 87 ARG A C 1
ATOM 688 O O . ARG A 1 87 ? 3.946 12.369 -3.251 1.00 91.31 87 ARG A O 1
ATOM 695 N N . ALA A 1 88 ? 5.372 11.334 -4.647 1.00 86.00 88 ALA A N 1
ATOM 696 C CA . ALA A 1 88 ? 5.908 12.574 -5.203 1.00 86.00 88 ALA A CA 1
ATOM 697 C C . ALA A 1 88 ? 4.790 13.391 -5.876 1.00 86.00 88 ALA A C 1
ATOM 699 O O . ALA A 1 88 ? 3.928 12.843 -6.566 1.00 86.00 88 ALA A O 1
ATOM 700 N N . ALA A 1 89 ? 4.786 14.707 -5.656 1.00 77.00 89 ALA A N 1
ATOM 701 C CA . ALA A 1 89 ? 3.863 15.587 -6.352 1.00 77.00 89 ALA A CA 1
ATOM 702 C C . ALA A 1 89 ? 4.179 15.557 -7.855 1.00 77.00 89 ALA A C 1
ATOM 704 O O . ALA A 1 89 ? 5.357 15.616 -8.222 1.00 77.00 89 ALA A O 1
ATOM 705 N N . PRO A 1 90 ? 3.161 15.520 -8.727 1.00 65.31 90 PRO A N 1
ATOM 706 C CA . PRO A 1 90 ? 3.380 15.638 -10.160 1.00 65.31 90 PRO A CA 1
ATOM 707 C C . PRO A 1 90 ? 4.153 16.924 -10.476 1.00 65.31 90 PRO A C 1
ATOM 709 O O . PRO A 1 90 ? 3.803 18.011 -10.008 1.00 65.31 90 PRO A O 1
ATOM 712 N N . THR A 1 91 ? 5.208 16.824 -11.280 1.00 56.88 91 THR A N 1
ATOM 713 C CA . THR A 1 91 ? 5.965 17.981 -11.761 1.00 56.88 91 THR A CA 1
ATOM 714 C C . THR A 1 91 ? 5.297 18.544 -13.018 1.00 56.88 91 THR A C 1
ATOM 716 O O . THR A 1 91 ? 5.628 18.185 -14.141 1.00 56.88 91 THR A O 1
ATOM 719 N N . GLY A 1 92 ? 4.330 19.449 -12.847 1.00 51.06 92 GLY A N 1
ATOM 720 C CA . GLY A 1 92 ? 3.697 20.152 -13.968 1.00 51.06 92 GLY A CA 1
ATOM 721 C C . GLY A 1 92 ? 2.680 21.203 -13.528 1.00 51.06 92 GLY A C 1
ATOM 722 O O . GLY A 1 92 ? 1.985 21.025 -12.535 1.00 51.06 92 GLY A O 1
ATOM 723 N N . ALA A 1 93 ? 2.571 22.307 -14.277 1.00 45.97 93 ALA A N 1
ATOM 724 C CA . ALA A 1 93 ? 1.639 23.421 -14.031 1.00 45.97 93 ALA A CA 1
ATOM 725 C C . ALA A 1 93 ? 0.162 23.085 -14.330 1.00 45.97 93 ALA A C 1
ATOM 727 O O . ALA A 1 93 ? -0.658 23.975 -14.550 1.00 45.97 93 ALA A O 1
ATOM 728 N N . ALA A 1 94 ? -0.177 21.803 -14.362 1.00 47.84 94 ALA A N 1
ATOM 729 C CA . ALA A 1 94 ? -1.537 21.338 -14.476 1.00 47.84 94 ALA A CA 1
ATOM 730 C C . ALA A 1 94 ? -1.951 20.949 -13.055 1.00 47.84 94 ALA A C 1
ATOM 732 O O . ALA A 1 94 ? -1.509 19.933 -12.523 1.00 47.84 94 ALA A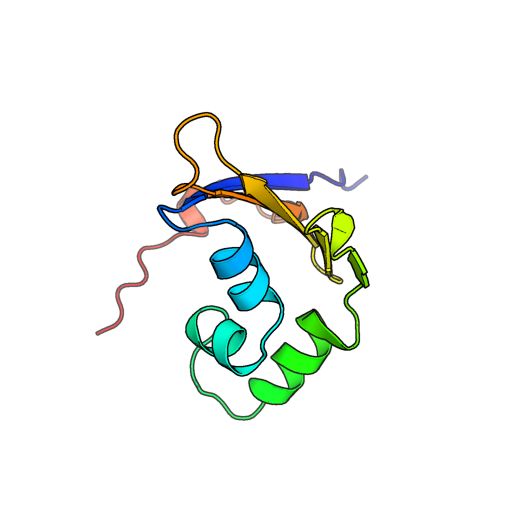 O 1
ATOM 733 N N . GLY A 1 95 ? -2.715 21.826 -12.398 1.00 45.53 95 GLY A N 1
ATOM 734 C CA . GLY A 1 95 ? -3.325 21.507 -11.111 1.00 45.53 95 GLY A CA 1
ATOM 735 C C . GLY A 1 95 ? -4.083 20.179 -11.192 1.00 45.53 95 GLY A C 1
ATOM 736 O O . GLY A 1 95 ? -4.412 19.718 -12.283 1.00 45.53 95 GLY A O 1
ATOM 737 N N . SER A 1 96 ? -4.354 19.583 -10.031 1.00 51.38 96 SER A N 1
ATOM 738 C CA . SER A 1 96 ? -5.038 18.291 -9.833 1.00 51.38 96 SER A CA 1
ATOM 739 C C . SER A 1 96 ? -6.168 17.965 -10.833 1.00 51.38 96 SER A C 1
ATOM 741 O O . SER A 1 96 ? -6.379 16.799 -11.150 1.00 51.38 96 SER A O 1
ATOM 743 N N . ASP A 1 97 ? -6.854 18.981 -11.358 1.00 47.94 97 ASP A N 1
ATOM 744 C CA . ASP A 1 97 ? -7.932 18.910 -12.352 1.00 47.94 97 ASP A CA 1
ATOM 745 C C . ASP A 1 97 ? -7.539 18.347 -13.732 1.00 47.94 97 ASP A C 1
ATOM 747 O O . ASP A 1 97 ? -8.376 17.801 -14.443 1.00 47.94 97 ASP A O 1
ATOM 751 N N . ALA A 1 98 ? -6.276 18.463 -14.151 1.00 50.50 98 ALA A N 1
ATOM 752 C CA . ALA A 1 98 ? -5.851 17.979 -15.468 1.00 50.50 98 ALA A CA 1
ATOM 753 C C . ALA A 1 98 ? -5.409 16.509 -15.469 1.00 50.50 98 ALA A C 1
ATOM 755 O O . ALA A 1 98 ? -5.357 15.890 -16.532 1.00 50.50 98 ALA A O 1
ATOM 756 N N . MET A 1 99 ? -5.058 15.968 -14.297 1.00 53.53 99 MET A N 1
ATOM 757 C CA . MET A 1 99 ? -4.496 14.621 -14.164 1.00 53.53 99 MET A CA 1
ATOM 758 C C . MET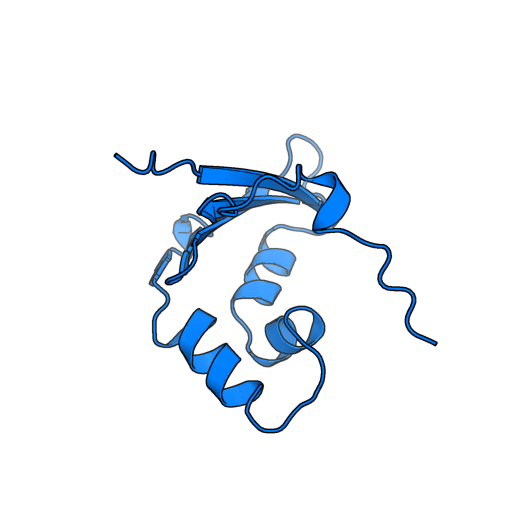 A 1 99 ? -5.585 13.550 -14.016 1.00 53.53 99 MET A C 1
ATOM 760 O O . MET A 1 99 ? -5.385 12.423 -14.451 1.00 53.53 99 MET A O 1
ATOM 764 N N . TYR A 1 100 ? -6.754 13.924 -13.487 1.00 55.84 100 TYR A N 1
ATOM 765 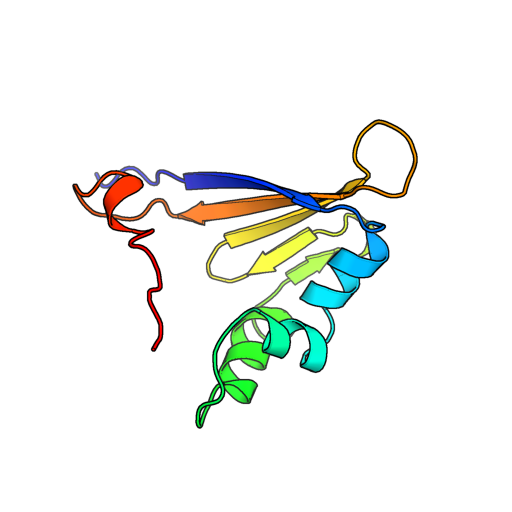C CA . TYR A 1 100 ? -7.960 13.093 -13.457 1.00 55.84 100 TYR A CA 1
ATOM 766 C C . TYR A 1 100 ? -8.949 13.559 -14.527 1.00 55.84 100 TYR A C 1
ATOM 768 O O . TYR A 1 100 ? -10.086 13.923 -14.224 1.00 55.84 100 TYR A O 1
ATOM 776 N N . ARG A 1 101 ? -8.531 13.589 -15.800 1.00 44.25 101 ARG A N 1
ATOM 777 C CA . ARG A 1 101 ? -9.544 13.623 -16.863 1.00 44.25 101 ARG A CA 1
ATOM 778 C C . ARG A 1 101 ? -10.442 12.402 -16.692 1.00 44.25 101 ARG A C 1
ATOM 780 O O . ARG A 1 101 ? -9.947 11.334 -16.340 1.00 44.25 101 ARG A O 1
ATOM 787 N N . ALA A 1 102 ? -11.740 12.589 -16.930 1.00 47.91 102 ALA A N 1
ATOM 788 C CA . ALA A 1 102 ? -12.689 11.491 -17.001 1.00 47.91 102 ALA A CA 1
ATOM 789 C C . ALA A 1 102 ? -12.094 10.402 -17.900 1.00 47.91 102 ALA A C 1
ATOM 791 O O . ALA A 1 102 ? -11.797 10.648 -19.072 1.00 47.91 102 ALA A O 1
ATOM 792 N N . ILE A 1 103 ? -11.852 9.238 -17.307 1.00 57.03 103 ILE A N 1
ATOM 793 C CA . ILE A 1 103 ? -11.623 8.005 -18.039 1.00 57.03 103 ILE A CA 1
ATOM 794 C C . ILE A 1 103 ? -12.990 7.677 -18.654 1.00 57.03 103 ILE A C 1
ATOM 796 O O . ILE A 1 103 ? -13.805 6.999 -18.039 1.00 57.03 103 ILE A O 1
ATOM 800 N N . ASP A 1 104 ? -13.298 8.288 -19.799 1.00 51.06 104 ASP A N 1
ATOM 801 C CA . ASP A 1 104 ? -14.376 7.833 -20.674 1.00 51.06 104 ASP A CA 1
ATOM 802 C C . ASP A 1 104 ? -13.769 6.737 -21.552 1.00 51.06 104 ASP A C 1
ATOM 804 O O . ASP A 1 104 ? -13.113 7.009 -22.560 1.00 51.06 104 ASP A O 1
ATOM 808 N N . GLU A 1 105 ? -13.936 5.493 -21.120 1.00 50.44 105 GLU A N 1
ATOM 809 C CA . GLU A 1 105 ? -13.640 4.308 -21.920 1.00 50.44 105 GLU A CA 1
ATOM 810 C C . GLU A 1 105 ? -14.945 3.838 -22.579 1.00 50.44 105 GLU A C 1
ATOM 812 O O . GLU A 1 105 ? -15.980 3.717 -21.919 1.00 50.44 105 GLU A O 1
ATOM 817 N N . GLY A 1 106 ? -14.905 3.689 -23.908 1.00 43.16 106 GLY A N 1
ATOM 818 C CA . GLY A 1 106 ? -16.029 3.257 -24.746 1.00 43.16 106 GLY A CA 1
ATOM 819 C C . GLY A 1 106 ? -16.167 1.749 -24.884 1.00 43.16 106 GLY A C 1
ATOM 820 O O . GLY A 1 106 ? -15.287 1.011 -24.394 1.00 43.16 106 GLY A O 1
#

Secondary structure (DSSP, 8-state):
-----EEEEEEEESS-HHHHHHHHH-HHHHTTTS--S-TTHHHHHHIIIIIS-EEETTTTEEEETTEEEEEEEPSSSTT-EEEEEEEEPP-SS--GGGTS------

Foldseek 3Di:
DPPQDKDKDKDKDQAALVVVLCCLVPLVSVQVPVDDDDDCSSVVSCQFRPVQWDADPVQSWIQGPFWIWGWAQDPDDRRMIMIMTMGGDDPDPDPPVVVPDPPPDD

Nearest PDB structures (foldseek):
  7sn8-assembly1_K  TM=6.445E-01  e=2.755E-02  Drosophila melanogaster
  4y31-assembly1_A  TM=5.011E-01  e=4.645E-01  Lupinus luteus
  6ap4-assembly2_C  TM=5.011E-01  e=5.680E+00  Acinetobacter baumannii
  6ap4-assembly7_N  TM=3.520E-01  e=2.168E+00  Acinetobacter baumannii
  6ap4-assembly4_G  TM=4.134E-01  e=4.996E+00  Acinetobacter baumannii

Solvent-accessible surface area (backbone atoms only — not comparable to full-atom values): 6378 Å² total; per-residue (Å²): 133,85,78,89,51,67,42,76,48,76,48,80,43,89,40,37,41,67,62,56,50,43,40,64,70,36,71,79,46,32,53,74,74,75,57,74,97,56,99,56,49,68,60,50,50,42,42,47,62,52,73,61,28,51,74,38,79,92,65,40,30,40,38,34,89,69,33,37,41,38,51,39,70,35,94,66,74,78,48,23,16,34,40,36,40,39,28,70,45,81,92,61,98,61,59,78,76,65,79,64,56,82,84,81,79,132

pLDDT: mean 85.32, std 18.0, range [40.16, 98.38]

Mean predicted aligned error: 8.37 Å

Sequence (106 aa):
MIENRRVTIEVTVAVPADTVWRALREPAEVARWFGWEYDGLTEEIDQIFFTEATASDADRRLETGDGTFEVEEAPGAGDRTVVRVTRAAPTGAAGSDAMYRAIDEG

=== Feature glossary ===
Annotated list of the representations used here:

Nearest PDB structures. The Foldseek neighbor list gives the closest experimentally determined structures in the PDB, ranked by structural alignment. TM-score near 1 means near-identical fold; near 0.3 means only rough topology match. This is how one finds what a novel AlphaFold prediction most resembles in the solved-structure universe.

Foldseek 3Di. Foldseek's 3Di representation compresses backbone geometry into a per-residue letter drawn from a learned twenty-state alphabet. It captures the tertiary interaction pattern around each residue — which residues are packed against it in space, regardless of where they are in sequence.

Radius of gyration, Cα contacts, bounding box. Radius of gyration (Rg) is the root-mean-square distance of Cα atoms from their centroid — a single number for overall size and compactness. A globular domain of N residues has Rg ≈ 2.2·N^0.38 Å; an extended or disordered chain has a much larger Rg. The Cα contact count is the number of residue pairs whose Cα atoms are within 8 Å and are more than four positions apart in sequence — a standard proxy for tertiary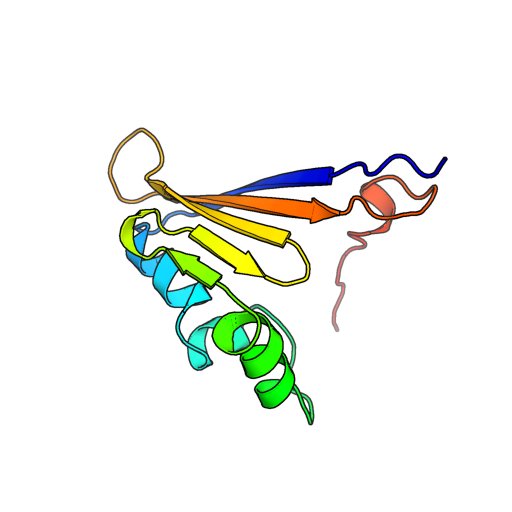 packing density. The bounding box is the smallest axis-aligned box enclosing all Cα atoms.

InterPro / GO / CATH / organism. The annotation block draws on four external resources. InterPro: which protein families and domains the sequence belongs to. GO: standardized terms for what the protein does, what process it participates in, and where in the cell it acts. CATH: which structural fold it has in the CATH hierarchy. Organism: the species of origin.

mmCIF coordinates. The mmCIF block holds the 3D Cartesian coordinates of each backbone atom (N, Cα, C, O) in ångströms. mmCIF is the PDB's canonical archive format — a tagged-loop text representation of the atomic model.

pLDDT. pLDDT is the predicted lDDT-Cα score: AlphaFold's confidence that the local environment of each residue (all inter-atomic distances within 15 Å) is correctly placed. It is a per-residue number between 0 and 100, with higher meaning more reliable.

Backbone torsions (φ/ψ). φ (phi) and ψ (psi) are the two rotatable backbone dihedrals per residue: φ is the C(i-1)–N–Cα–C torsion, ψ is the N–Cα–C–N(i+1) torsion, both in degrees on (−180°, 180°]. α-helical residues cluster near (−60°, −45°); β-strand residues near (−120°, +130°). A Ramachandran plot is simply a scatter of (φ, ψ) for every residue.

B-factor. For experimental (PDB) structures, the B-factor (temperature factor) quantifies the positional spread of each atom in the crystal — a combination of thermal vibration and static disorder — in units of Å². High B-factors mark flexible loops or poorly resolved regions; low B-factors mark the rigid, well-ordered core.

Secondary structure (3-state, P-SEA). SS3 is a coarse helix/strand/coil call (letters a/b/c) made by the P-SEA algorithm from inter-Cα distances and dihedrals. It is less detailed than DSSP but needs only Cα positions.

Predicted aligned error. Predicted aligned error is AlphaFold's pairwise confidence. Unlike pLDDT (per-residue), PAE is per-residue-pair and captures whether two parts of the structure are correctly placed relative to each other. Units are ångströms of expected positional error.

Solvent-accessible surface area. Solvent-accessible surface area (SASA) is the area in Å² traced out by the centre of a 1.4 Å probe sphere (a water molecule) rolled over the protein's van der Waals surface (Shrake–Rupley / Lee–Richards construction). Buried residues have near-zero SASA; fully exposed residues can exceed 200 Å². The total SASA scales roughly with the number of surface residues.

Secondary structure (8-state, DSSP). The SS8 string is DSSP's per-residue secondary-structure call. α-helix (H) means an i→i+4 H-bond ladder; β-strand (E) means the residue participates in a β-sheet; 3₁₀ (G) and π (I) are tighter and wider helices; T/S are turns/bends; '-' is loop.

Rendered structure images. Structure images are PyMOL renders from six orthogonal camera directions. Cartoon representation draws helices as coils and strands as arrows; sticks shows the backbone as bonds; surface shows the solvent-excluded envelope. Rainbow coloring maps sequence position to hue (blue→red, N→C); chain coloring assigns a distinct color per polypeptide.

Sequence. The amino-acid sequence is the protein's primary structure: the linear order of residues from the N-terminus to the C-terminus, written in one-letter code. Everything else here — the 3D coordinates, the secondary structure, the domain annotations — is ultimately a consequence of this string.

Contact-map, Ramachandran, and PAE plots. Three diagnostic plots accompany the record. The Cα contact map visualizes the tertiary structure as a 2D adjacency matrix (8 Å cutoff, sequence-local contacts suppressed). The Ramachandran plot shows the distribution of backbone (φ, ψ) torsions, with points in the α and β basins reflecting secondary structure content. The PAE plot shows AlphaFold's inter-residue confidence as a color matrix.